Protein AF-A0A319DF31-F1 (afdb_monomer)

Nearest PDB structures (foldseek):
  4c4b-assembly1_A  TM=4.449E-01  e=4.865E+00  Archaeoglobus fulgidus

Radius of gyration: 13.16 Å; Cα contacts (8 Å, |Δi|>4): 137; chains: 1; bounding box: 34×23×26 Å

Solvent-accessible surface area (backbone atoms only — not comparable to full-atom values): 4557 Å² total; per-residue (Å²): 95,62,70,58,78,82,76,46,66,81,58,43,27,81,33,62,59,42,56,29,44,61,59,76,53,97,86,17,40,29,40,32,34,22,46,18,63,50,21,77,52,66,68,43,22,51,52,14,68,78,42,61,80,49,74,76,45,62,39,76,42,34,86,93,64,73,54,69,68,60,51,51,66,54,50,64,84,81,126

Mean predicted aligned error: 5.96 Å

InterPro domains:
  IPR059509 Subtelomeric hrmA-associated cluster protein [PF28515] (1-72)

Secondary structure (DSSP, 8-state):
-BSS----HHHHTT-SEEEEEEEEETTEEEEEEEE-TT-S-HHHHHHHHH-TT-EEEEEEE-TTS--HHHHHHHS----

Structure (mmCIF, N/CA/C/O backbone):
data_AF-A0A319DF31-F1
#
_entry.id   AF-A0A319DF31-F1
#
loop_
_atom_site.group_PDB
_atom_site.id
_atom_site.type_symbol
_atom_site.label_atom_id
_atom_site.label_alt_id
_atom_site.label_comp_id
_atom_site.label_asym_id
_atom_site.label_entity_id
_atom_site.label_seq_id
_atom_site.pdbx_PDB_ins_code
_atom_site.Cartn_x
_atom_site.Cartn_y
_atom_site.Cartn_z
_atom_site.occupancy
_atom_site.B_iso_or_equiv
_atom_site.auth_seq_id
_atom_site.auth_comp_id
_atom_site.auth_asym_id
_atom_site.auth_atom_id
_atom_site.pdbx_PDB_model_num
ATOM 1 N N . GLN A 1 1 ? 2.263 -7.961 8.928 1.00 64.31 1 GLN A N 1
ATOM 2 C CA . GLN A 1 1 ? 2.430 -9.198 8.112 1.00 64.31 1 GLN A CA 1
ATOM 3 C C . GLN A 1 1 ? 1.950 -8.904 6.692 1.00 64.31 1 GLN A C 1
ATOM 5 O O . GLN A 1 1 ? 1.008 -8.139 6.574 1.00 64.31 1 GLN A O 1
ATOM 10 N N . ARG A 1 2 ? 2.565 -9.409 5.609 1.00 69.44 2 ARG A N 1
ATOM 11 C CA . ARG A 1 2 ? 2.097 -9.078 4.240 1.00 69.44 2 ARG A CA 1
ATOM 12 C C . ARG A 1 2 ? 0.729 -9.704 3.931 1.00 69.44 2 ARG A C 1
ATOM 14 O O . ARG A 1 2 ? 0.430 -10.782 4.441 1.00 69.44 2 ARG A O 1
ATOM 21 N N . VAL A 1 3 ? -0.082 -9.034 3.105 1.00 70.69 3 VAL A N 1
ATOM 22 C CA . VAL A 1 3 ? -1.366 -9.580 2.609 1.00 70.69 3 VAL A CA 1
ATOM 23 C C . VAL A 1 3 ? -1.096 -10.721 1.638 1.00 70.69 3 VAL A C 1
ATOM 25 O O . VAL A 1 3 ? -1.692 -11.788 1.750 1.00 70.69 3 VAL A O 1
ATOM 28 N N . PHE A 1 4 ? -0.128 -10.510 0.746 1.00 66.31 4 PHE A N 1
ATOM 29 C CA . PHE A 1 4 ? 0.383 -11.516 -0.171 1.00 66.31 4 PHE A CA 1
ATOM 30 C C . PHE A 1 4 ? 1.804 -11.892 0.238 1.00 66.31 4 PHE A C 1
ATOM 32 O O . PHE A 1 4 ? 2.660 -11.025 0.433 1.00 66.31 4 PHE A O 1
ATOM 39 N N . SER A 1 5 ? 2.068 -13.189 0.374 1.00 58.41 5 SER A N 1
ATOM 40 C CA . SER A 1 5 ? 3.422 -13.695 0.590 1.00 58.41 5 SER A CA 1
ATOM 41 C C . SER A 1 5 ? 4.338 -13.162 -0.512 1.00 58.41 5 SER A C 1
ATOM 43 O O . SER A 1 5 ? 4.003 -13.292 -1.691 1.00 58.41 5 SER A O 1
ATOM 45 N N . SER A 1 6 ? 5.478 -12.559 -0.144 1.00 58.97 6 SER A N 1
ATOM 46 C CA . SER A 1 6 ? 6.517 -12.215 -1.125 1.00 58.97 6 SER A CA 1
ATOM 47 C C . SER A 1 6 ? 6.843 -13.471 -1.919 1.00 58.97 6 SER A C 1
ATOM 49 O O . SER A 1 6 ? 7.165 -14.504 -1.329 1.00 58.97 6 SER A O 1
ATOM 51 N N . ARG A 1 7 ? 6.735 -13.404 -3.247 1.00 61.72 7 ARG A N 1
ATOM 52 C CA . ARG A 1 7 ? 6.965 -14.577 -4.101 1.00 61.72 7 ARG A CA 1
ATOM 53 C C . ARG A 1 7 ? 8.415 -14.673 -4.580 1.00 61.72 7 ARG A C 1
ATOM 55 O O . ARG A 1 7 ? 8.653 -15.480 -5.467 1.00 61.72 7 ARG A O 1
ATOM 62 N N . THR A 1 8 ? 9.349 -13.895 -4.006 1.00 68.06 8 THR A N 1
ATOM 63 C CA . THR A 1 8 ? 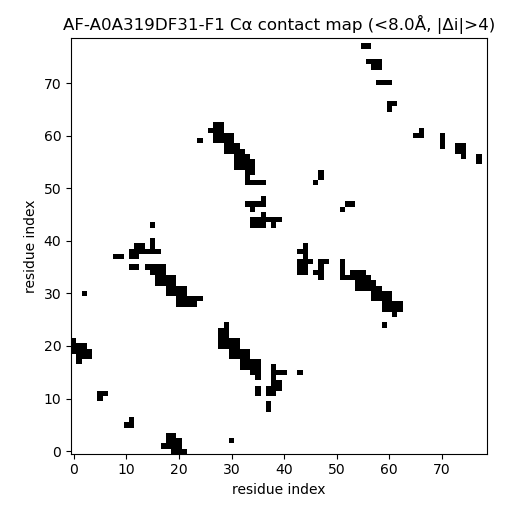10.772 -13.631 -4.372 1.00 68.06 8 THR A CA 1
ATOM 64 C C . THR A 1 8 ? 10.979 -12.206 -4.916 1.00 68.06 8 THR A C 1
ATOM 66 O O . THR A 1 8 ? 10.056 -11.657 -5.519 1.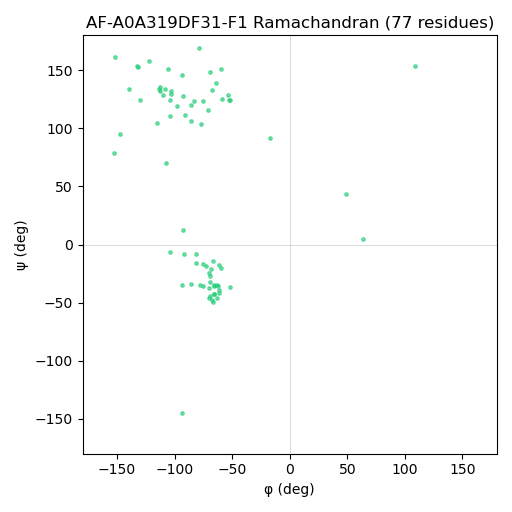00 68.06 8 THR A O 1
ATOM 69 N N . PRO A 1 9 ? 12.188 -11.607 -4.791 1.00 69.81 9 PRO A N 1
ATOM 70 C CA . PRO A 1 9 ? 12.497 -10.292 -5.370 1.00 69.81 9 PRO A CA 1
ATOM 71 C C . PRO A 1 9 ? 12.163 -10.181 -6.863 1.00 69.81 9 PRO A C 1
ATOM 73 O O . PRO A 1 9 ? 11.658 -9.156 -7.308 1.00 69.81 9 PRO A O 1
ATOM 76 N N . LYS A 1 10 ? 12.372 -11.265 -7.625 1.00 71.38 10 LYS A N 1
ATOM 77 C CA . LYS A 1 10 ? 12.043 -11.357 -9.056 1.00 71.38 10 LYS A CA 1
ATOM 78 C C . LYS A 1 10 ? 10.543 -11.200 -9.331 1.00 71.38 10 LYS A C 1
ATOM 80 O O . LYS A 1 10 ? 10.164 -10.630 -10.350 1.00 71.38 10 LYS A O 1
ATOM 85 N N . ASN A 1 11 ? 9.699 -11.704 -8.436 1.00 69.69 11 ASN A N 1
ATOM 86 C CA . ASN A 1 11 ? 8.247 -11.635 -8.579 1.00 69.69 11 ASN A CA 1
ATOM 87 C C . ASN A 1 11 ? 7.683 -10.319 -8.039 1.00 69.69 11 ASN A C 1
ATOM 89 O O . ASN A 1 11 ? 6.752 -9.772 -8.626 1.00 69.69 11 ASN A O 1
ATOM 93 N N . ASP A 1 12 ? 8.294 -9.774 -6.986 1.00 74.00 12 ASP A N 1
ATOM 94 C CA . ASP A 1 12 ? 7.925 -8.466 -6.450 1.00 74.00 12 ASP A CA 1
ATOM 95 C C . ASP A 1 12 ? 8.325 -7.340 -7.427 1.00 74.00 12 ASP A C 1
ATOM 97 O O . ASP A 1 12 ? 7.650 -6.321 -7.467 1.00 74.00 12 ASP A O 1
ATOM 101 N N . ALA A 1 13 ? 9.350 -7.513 -8.273 1.00 74.31 13 ALA A N 1
ATOM 102 C CA . ALA A 1 13 ? 9.826 -6.469 -9.194 1.00 74.31 13 ALA A CA 1
ATOM 103 C C . ALA A 1 13 ? 8.792 -5.944 -10.205 1.00 74.31 13 ALA A C 1
ATOM 105 O O . ALA A 1 13 ? 8.949 -4.845 -10.735 1.00 74.31 13 ALA A O 1
ATOM 106 N N . LYS A 1 14 ? 7.725 -6.710 -10.456 1.00 77.94 14 LYS A N 1
ATOM 107 C CA . LYS A 1 14 ? 6.616 -6.310 -11.335 1.00 77.94 14 LYS A CA 1
ATOM 108 C C . LYS A 1 14 ? 5.585 -5.406 -10.652 1.00 77.94 14 LYS A C 1
ATOM 110 O O . LYS A 1 14 ? 4.677 -4.931 -11.321 1.00 77.94 14 LYS A O 1
ATOM 115 N N . SER A 1 15 ? 5.690 -5.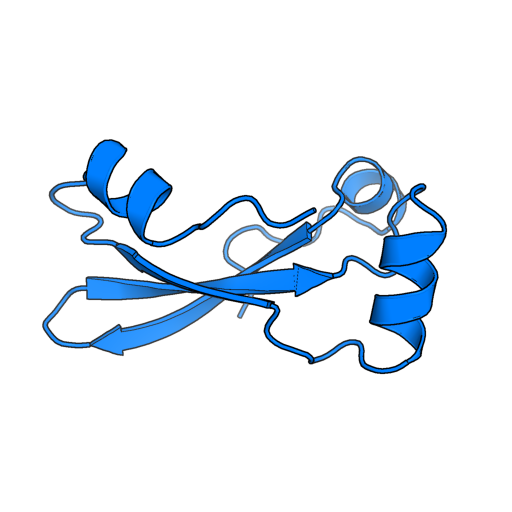204 -9.338 1.00 83.56 15 SER A N 1
ATOM 116 C CA . SER A 1 15 ? 4.754 -4.391 -8.556 1.00 83.56 15 SER A CA 1
ATOM 117 C C . SER A 1 15 ? 5.437 -3.136 -8.031 1.00 83.56 15 SER A C 1
ATOM 119 O O . SER A 1 15 ? 6.533 -3.199 -7.480 1.00 83.56 15 SER A O 1
ATOM 121 N N . ASN A 1 16 ? 4.764 -1.998 -8.149 1.00 84.81 16 ASN A N 1
ATOM 122 C CA . ASN A 1 16 ? 5.248 -0.714 -7.641 1.00 84.81 16 ASN A CA 1
ATOM 123 C C . ASN A 1 16 ? 5.131 -0.594 -6.116 1.00 84.81 16 ASN A C 1
ATOM 125 O O . ASN A 1 16 ? 6.020 -0.048 -5.462 1.00 84.81 16 ASN A O 1
ATOM 129 N N . LEU A 1 17 ? 4.066 -1.162 -5.552 1.00 86.06 17 LEU A N 1
ATOM 130 C CA . LEU A 1 17 ? 3.733 -1.087 -4.134 1.00 86.06 17 LEU A CA 1
ATOM 131 C C . LEU A 1 17 ? 3.636 -2.485 -3.517 1.00 86.06 17 LEU A C 1
ATOM 133 O O . LEU A 1 17 ? 3.417 -3.483 -4.206 1.00 86.06 17 LEU A O 1
ATOM 137 N N . LEU A 1 18 ? 3.796 -2.544 -2.199 1.00 86.00 18 LEU A N 1
ATOM 138 C CA . LEU A 1 18 ? 3.608 -3.731 -1.376 1.00 86.00 18 LEU A CA 1
ATOM 139 C C . LEU A 1 18 ? 2.394 -3.543 -0.469 1.00 86.00 18 LEU A C 1
ATOM 141 O O . LEU A 1 18 ? 2.293 -2.532 0.223 1.00 86.00 18 LEU A O 1
ATOM 145 N N . SER A 1 19 ? 1.520 -4.550 -0.427 1.00 86.25 19 SER A N 1
ATOM 146 C CA . SER A 1 19 ? 0.346 -4.560 0.450 1.00 86.25 19 SER A CA 1
ATOM 147 C C . SER A 1 19 ? 0.607 -5.355 1.734 1.00 86.25 19 SER A C 1
ATOM 149 O O . SER A 1 19 ? 0.889 -6.563 1.718 1.00 86.25 19 SER A O 1
ATOM 151 N N . GLY A 1 20 ? 0.501 -4.671 2.868 1.00 85.81 20 GLY A N 1
ATOM 152 C CA . GLY A 1 20 ? 0.610 -5.202 4.222 1.00 85.81 20 GLY A CA 1
ATOM 153 C C . GLY A 1 20 ? -0.740 -5.292 4.933 1.00 85.81 20 GLY A C 1
ATOM 154 O O . GLY A 1 20 ? -1.652 -4.524 4.651 1.00 85.81 20 GLY A O 1
ATOM 155 N N . LYS A 1 21 ? -0.867 -6.252 5.852 1.00 85.31 21 LYS A N 1
ATOM 156 C CA . LYS A 1 21 ? -1.929 -6.288 6.862 1.00 85.31 21 LYS A CA 1
ATOM 157 C C . LYS A 1 21 ? -1.505 -5.405 8.030 1.00 85.31 21 LYS A C 1
ATOM 159 O O . LYS A 1 21 ? -0.430 -5.642 8.599 1.00 85.31 21 LYS A O 1
ATOM 164 N N . GLY A 1 22 ? -2.346 -4.429 8.344 1.00 85.31 22 GLY A N 1
ATOM 165 C CA . GLY A 1 22 ? -2.283 -3.615 9.549 1.00 85.31 22 GLY A CA 1
ATOM 166 C C . GLY A 1 22 ? -3.156 -4.186 10.668 1.00 85.31 22 GLY A C 1
ATOM 167 O O . GLY A 1 22 ? -3.275 -5.407 10.810 1.00 85.31 22 GLY A O 1
ATOM 168 N N . SER A 1 23 ? -3.752 -3.298 11.459 1.00 89.12 23 SER A N 1
ATOM 169 C CA . SER A 1 23 ? -4.642 -3.645 12.575 1.00 89.12 23 SER A CA 1
ATOM 170 C C . SER A 1 23 ? -6.059 -4.030 12.123 1.00 89.12 23 SER A C 1
ATOM 172 O O . SER A 1 23 ? -6.447 -3.838 10.973 1.00 89.12 23 SER A O 1
ATOM 174 N N . VAL A 1 24 ? -6.859 -4.571 13.046 1.00 90.56 24 VAL A N 1
ATOM 175 C CA . VAL A 1 24 ? -8.314 -4.716 12.873 1.00 90.56 24 VAL A CA 1
ATOM 176 C C . VAL A 1 24 ? -8.998 -3.634 13.706 1.00 90.56 24 VAL A C 1
ATOM 178 O O . VAL A 1 24 ? -8.741 -3.543 14.904 1.00 90.56 24 VAL A O 1
ATOM 181 N N . ILE A 1 25 ? -9.845 -2.820 13.076 1.00 88.50 25 ILE A N 1
ATOM 182 C CA . ILE A 1 25 ? -10.554 -1.687 13.691 1.00 88.50 25 ILE A CA 1
ATOM 183 C C . ILE A 1 25 ? -12.031 -1.824 13.335 1.00 88.50 25 ILE A C 1
ATOM 185 O O . ILE A 1 25 ? -12.359 -1.958 12.161 1.00 88.50 25 ILE A O 1
ATOM 189 N N . ASP A 1 26 ? -12.922 -1.851 14.328 1.00 89.38 26 ASP A N 1
ATOM 190 C CA . ASP A 1 26 ? -14.375 -1.976 14.119 1.00 89.38 26 ASP A CA 1
ATOM 191 C C . ASP A 1 26 ? -14.773 -3.113 13.159 1.00 89.38 26 ASP A C 1
ATOM 193 O O . ASP A 1 26 ? -15.618 -2.961 12.279 1.00 89.38 26 ASP A O 1
ATOM 197 N N . A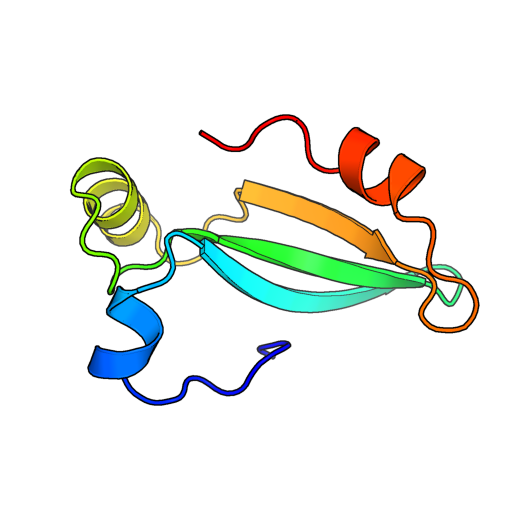RG A 1 27 ? -14.129 -4.280 13.315 1.00 89.19 27 ARG A N 1
ATOM 198 C CA . ARG A 1 27 ? -14.277 -5.473 12.449 1.00 89.19 27 ARG A CA 1
ATOM 199 C C . ARG A 1 27 ? -13.825 -5.285 10.991 1.00 89.19 27 ARG A C 1
ATOM 201 O O . ARG A 1 27 ? -13.961 -6.212 10.197 1.00 89.19 27 ARG A O 1
ATOM 208 N N . LYS A 1 28 ? -13.251 -4.136 10.637 1.00 89.12 28 LYS A N 1
ATOM 209 C CA . LYS A 1 28 ? -12.597 -3.883 9.350 1.00 89.12 28 LYS A CA 1
ATOM 210 C C . LYS A 1 28 ? -11.100 -4.160 9.457 1.00 89.12 28 LYS A C 1
ATOM 212 O O . LYS A 1 28 ? -10.479 -3.935 10.494 1.00 89.12 28 LYS A O 1
ATOM 217 N N . HIS A 1 29 ? -10.516 -4.657 8.378 1.00 90.25 29 HIS A N 1
ATOM 218 C CA . HIS A 1 29 ? -9.088 -4.914 8.262 1.00 90.25 29 HIS A CA 1
ATOM 219 C C . HIS A 1 29 ? -8.378 -3.705 7.664 1.00 90.25 29 HIS A C 1
ATOM 221 O O . HIS A 1 29 ? -8.737 -3.244 6.583 1.00 90.25 29 HIS A O 1
ATOM 227 N N . GLU A 1 30 ? -7.329 -3.238 8.330 1.00 90.19 30 GLU A N 1
ATOM 228 C CA . GLU A 1 30 ? -6.432 -2.233 7.777 1.00 90.19 30 GLU A CA 1
ATOM 229 C C . GLU A 1 30 ? -5.523 -2.878 6.721 1.00 90.19 30 GLU A C 1
ATOM 231 O O . GLU A 1 30 ? -4.789 -3.839 6.994 1.00 90.19 30 GLU A O 1
ATOM 236 N N . LEU A 1 31 ? -5.560 -2.337 5.505 1.00 89.69 31 LEU A N 1
ATOM 237 C CA . LEU A 1 31 ? -4.578 -2.613 4.464 1.00 89.69 31 LEU A CA 1
ATOM 238 C C . LEU A 1 31 ? -3.623 -1.430 4.364 1.00 89.69 31 LEU A C 1
ATOM 240 O O . LEU A 1 31 ? -4.044 -0.280 4.305 1.00 89.69 31 LEU A O 1
ATOM 244 N N . ILE A 1 32 ? -2.331 -1.732 4.343 1.00 89.50 32 ILE A N 1
AT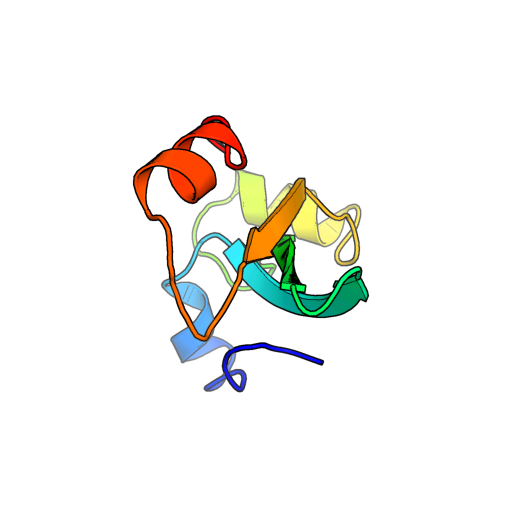OM 245 C CA . ILE A 1 32 ? -1.243 -0.755 4.321 1.00 89.50 32 ILE A CA 1
ATOM 246 C C . ILE A 1 32 ? -0.522 -0.871 2.982 1.00 89.50 32 ILE A C 1
ATOM 248 O O . ILE A 1 32 ? -0.170 -1.979 2.575 1.00 89.50 32 ILE A O 1
ATOM 252 N N . LEU A 1 33 ? -0.251 0.256 2.326 1.00 88.94 33 LEU A N 1
ATOM 253 C CA . LEU A 1 33 ? 0.574 0.317 1.120 1.00 88.94 33 LEU A CA 1
ATOM 254 C C . LEU A 1 33 ? 1.927 0.960 1.422 1.00 88.94 33 LEU A C 1
ATOM 256 O O . LEU A 1 33 ? 2.002 2.000 2.076 1.00 88.94 33 LEU A O 1
ATOM 260 N N . GLN A 1 34 ? 2.995 0.332 0.938 1.00 89.12 34 GLN A N 1
ATOM 261 C CA . GLN A 1 34 ? 4.378 0.802 1.065 1.00 89.12 34 GLN A CA 1
ATOM 262 C C . GLN A 1 34 ? 5.081 0.726 -0.291 1.00 89.12 34 GLN A C 1
ATOM 264 O O . GLN A 1 34 ? 4.737 -0.118 -1.124 1.00 89.12 34 GLN A O 1
ATOM 269 N N . ALA A 1 35 ? 6.097 1.560 -0.504 1.00 89.44 35 ALA A N 1
ATOM 270 C CA . ALA A 1 35 ? 6.915 1.491 -1.709 1.00 89.44 35 ALA A CA 1
ATOM 271 C C . ALA A 1 35 ? 7.689 0.166 -1.794 1.00 89.44 35 ALA A C 1
ATOM 273 O O . ALA A 1 35 ? 8.234 -0.341 -0.809 1.00 89.44 35 ALA A O 1
ATOM 274 N N . ASN A 1 36 ? 7.755 -0.414 -2.993 1.00 87.31 36 ASN A N 1
ATOM 275 C CA . ASN A 1 36 ? 8.473 -1.660 -3.207 1.00 87.31 36 ASN A CA 1
ATOM 276 C C . ASN A 1 36 ? 9.931 -1.413 -3.606 1.00 87.31 36 ASN A C 1
ATOM 278 O O . ASN A 1 36 ? 10.210 -1.053 -4.744 1.00 87.31 36 ASN A O 1
ATOM 282 N N . LYS A 1 37 ? 10.891 -1.744 -2.738 1.00 86.88 37 LYS A N 1
ATOM 283 C CA . LYS A 1 37 ? 12.330 -1.644 -3.065 1.00 86.88 37 LYS A CA 1
ATOM 284 C C . LYS A 1 37 ? 12.794 -2.520 -4.239 1.00 86.88 37 LYS A C 1
ATOM 286 O O . LYS A 1 37 ? 13.883 -2.311 -4.770 1.00 86.88 37 LYS A O 1
ATOM 291 N N . ASN A 1 38 ? 12.002 -3.523 -4.618 1.00 87.56 38 ASN A N 1
ATOM 292 C CA . ASN A 1 38 ? 12.312 -4.407 -5.738 1.00 87.56 38 ASN A CA 1
ATOM 293 C C . ASN A 1 38 ? 11.724 -3.915 -7.067 1.00 87.56 38 ASN A C 1
ATOM 295 O O . ASN A 1 38 ? 12.041 -4.513 -8.091 1.00 87.56 38 ASN A O 1
ATOM 299 N N . THR A 1 39 ? 10.885 -2.870 -7.071 1.00 85.75 39 THR A N 1
ATOM 300 C CA . THR A 1 39 ? 10.265 -2.356 -8.301 1.00 85.75 39 THR A CA 1
ATOM 301 C C . THR A 1 39 ? 11.304 -1.887 -9.324 1.00 85.75 39 THR A C 1
ATOM 303 O O . THR A 1 39 ? 12.402 -1.440 -8.978 1.00 85.75 39 THR A O 1
ATOM 306 N N . VAL A 1 40 ? 10.935 -1.971 -10.602 1.00 87.44 40 VAL A N 1
ATOM 307 C CA . VAL A 1 40 ? 11.689 -1.385 -11.718 1.00 87.44 40 VAL A CA 1
ATOM 308 C C . VAL A 1 40 ? 11.535 0.139 -11.805 1.00 87.44 40 VAL A C 1
ATOM 310 O O . VAL A 1 40 ? 12.342 0.790 -12.462 1.00 87.44 40 VAL A O 1
ATOM 313 N N . ASN A 1 41 ? 10.532 0.724 -11.139 1.00 88.94 41 ASN A N 1
ATOM 314 C CA . ASN A 1 41 ? 10.352 2.174 -11.094 1.00 88.94 41 ASN A CA 1
ATOM 315 C C . ASN A 1 41 ? 11.445 2.824 -10.224 1.00 88.94 41 ASN A C 1
ATOM 317 O O . ASN A 1 41 ? 11.513 2.606 -9.014 1.00 88.94 41 ASN A O 1
ATOM 321 N N . ALA A 1 42 ? 12.291 3.648 -10.843 1.00 88.94 42 ALA A N 1
ATOM 322 C CA . ALA A 1 42 ? 13.430 4.272 -10.174 1.00 88.94 42 ALA A CA 1
ATOM 323 C C . ALA A 1 42 ? 13.025 5.194 -9.009 1.00 88.94 42 ALA A C 1
ATOM 325 O O . ALA A 1 42 ? 13.682 5.171 -7.969 1.00 88.94 42 ALA A O 1
ATOM 326 N N . GLY A 1 43 ? 11.936 5.957 -9.151 1.00 88.12 43 GLY A N 1
ATOM 327 C CA . GLY A 1 43 ? 11.457 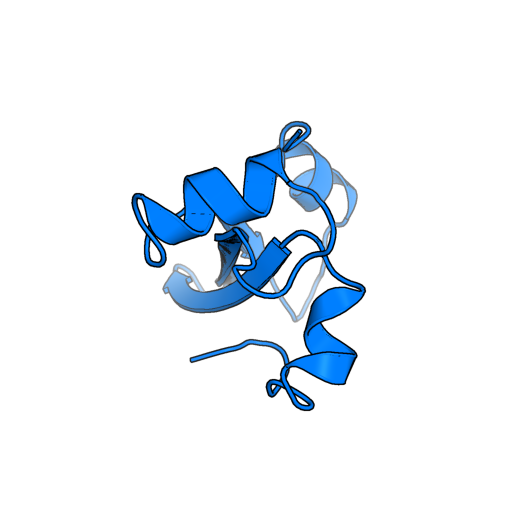6.876 -8.114 1.00 88.12 43 GLY A CA 1
ATOM 328 C C . GLY A 1 43 ? 10.954 6.136 -6.877 1.00 88.12 43 GLY A C 1
ATOM 329 O O . GLY A 1 43 ? 11.383 6.418 -5.761 1.00 88.12 43 GLY A O 1
ATOM 330 N N . LEU A 1 44 ? 10.123 5.111 -7.074 1.00 86.75 44 LEU A N 1
ATOM 331 C CA . LEU A 1 44 ? 9.622 4.278 -5.975 1.00 86.75 44 LEU A CA 1
ATOM 332 C C . LEU A 1 44 ? 10.737 3.473 -5.304 1.00 86.75 44 LEU A C 1
ATOM 334 O O . LEU A 1 44 ? 10.725 3.287 -4.089 1.00 86.75 44 LEU A O 1
ATOM 338 N N . LYS A 1 45 ? 11.726 3.023 -6.082 1.00 90.00 45 LYS A N 1
ATOM 339 C CA . LYS A 1 45 ? 12.902 2.340 -5.546 1.00 90.00 45 LYS A CA 1
ATOM 340 C C . LYS A 1 45 ? 13.752 3.269 -4.679 1.00 90.00 45 LYS A C 1
ATOM 342 O O . LYS A 1 45 ? 14.188 2.842 -3.614 1.00 90.00 45 LYS A O 1
ATOM 347 N N . ALA A 1 46 ? 13.962 4.515 -5.109 1.00 90.12 46 ALA A N 1
ATOM 348 C CA . ALA A 1 46 ? 14.668 5.525 -4.323 1.00 90.12 46 ALA A CA 1
ATOM 349 C C . ALA A 1 46 ? 13.910 5.852 -3.030 1.00 90.12 46 ALA A C 1
ATOM 351 O O . ALA A 1 46 ? 14.494 5.814 -1.952 1.00 90.12 46 ALA A O 1
ATOM 352 N N . ALA A 1 47 ? 12.595 6.055 -3.117 1.00 87.19 47 ALA A N 1
ATOM 353 C CA . ALA A 1 47 ? 11.780 6.356 -1.948 1.00 87.19 47 ALA A CA 1
ATOM 354 C C . ALA A 1 47 ? 11.706 5.177 -0.954 1.00 87.19 47 ALA A C 1
ATOM 356 O O . ALA A 1 47 ? 11.747 5.379 0.257 1.00 87.19 47 ALA A O 1
ATOM 357 N N . ALA A 1 48 ? 11.673 3.933 -1.446 1.00 88.88 48 ALA A N 1
ATOM 358 C CA . ALA A 1 48 ? 11.786 2.742 -0.602 1.00 88.88 48 ALA A CA 1
ATOM 359 C C . ALA A 1 48 ? 13.194 2.547 -0.010 1.00 88.88 48 ALA A C 1
ATOM 361 O O . ALA A 1 48 ? 13.335 1.851 0.993 1.00 88.88 48 ALA A O 1
ATOM 362 N N . ALA A 1 49 ? 14.242 3.089 -0.636 1.00 89.44 49 ALA A N 1
ATOM 363 C CA . ALA A 1 49 ? 15.600 3.061 -0.094 1.00 89.44 49 ALA A CA 1
ATOM 364 C C . ALA A 1 49 ? 15.799 4.119 1.002 1.00 89.44 49 ALA A C 1
ATOM 366 O O . ALA A 1 49 ? 16.512 3.850 1.964 1.00 89.44 49 ALA A O 1
ATOM 367 N N . GLU A 1 50 ? 15.150 5.279 0.867 1.00 92.88 50 GLU A N 1
ATOM 368 C CA . GLU A 1 50 ? 15.123 6.342 1.877 1.00 92.88 50 GLU A CA 1
ATOM 369 C C . GLU A 1 50 ? 14.370 5.897 3.138 1.00 92.88 50 GLU A C 1
ATOM 371 O O . GLU A 1 50 ? 14.908 5.984 4.239 1.00 92.88 50 GLU A O 1
ATOM 376 N N . ASP A 1 51 ? 13.160 5.348 2.979 1.00 89.19 51 ASP A N 1
ATOM 377 C CA . ASP A 1 51 ? 12.402 4.753 4.080 1.00 89.19 51 ASP A CA 1
ATOM 378 C C . ASP A 1 51 ? 11.540 3.574 3.604 1.00 89.19 51 ASP A C 1
ATOM 380 O O . ASP A 1 51 ? 10.396 3.712 3.161 1.00 89.19 51 ASP A O 1
ATOM 384 N N . SER A 1 52 ? 12.093 2.369 3.749 1.00 82.00 52 SER A N 1
ATOM 385 C CA . SER A 1 52 ? 11.422 1.121 3.359 1.00 82.00 52 SER A CA 1
ATOM 386 C C . SER A 1 52 ? 10.186 0.765 4.194 1.00 82.00 52 SER A C 1
ATOM 388 O O . SER A 1 52 ? 9.425 -0.116 3.791 1.00 82.00 52 SER A O 1
ATOM 390 N N . HIS A 1 53 ? 9.982 1.415 5.346 1.00 84.94 53 HIS A N 1
ATOM 391 C CA . HIS A 1 53 ? 8.836 1.172 6.225 1.00 84.94 53 HIS A CA 1
ATOM 392 C C . HIS A 1 53 ? 7.774 2.269 6.123 1.00 84.94 53 HIS A C 1
ATOM 394 O O . HIS A 1 53 ? 6.685 2.099 6.684 1.00 84.94 53 HIS A O 1
ATOM 400 N N . LYS A 1 54 ? 8.044 3.347 5.377 1.00 88.44 54 LYS A N 1
ATOM 401 C CA . LYS A 1 54 ? 7.097 4.437 5.150 1.00 88.44 54 LYS A CA 1
ATOM 402 C C . LYS A 1 54 ? 5.765 3.896 4.649 1.00 88.44 54 LYS A C 1
ATOM 404 O O . LYS A 1 54 ? 5.692 3.215 3.625 1.00 88.44 54 LYS A O 1
ATOM 409 N N . ILE A 1 55 ? 4.702 4.239 5.364 1.00 88.06 55 ILE A N 1
ATOM 410 C CA . ILE A 1 55 ? 3.330 3.939 4.965 1.00 88.06 55 ILE A CA 1
ATOM 411 C C . ILE A 1 55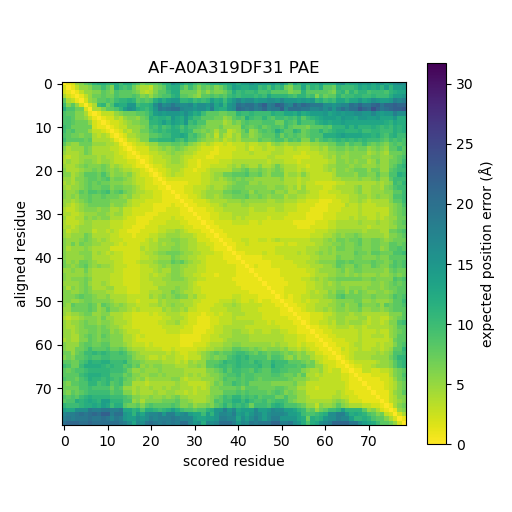 ? 2.851 5.056 4.046 1.00 88.06 55 ILE A C 1
ATOM 413 O O . ILE A 1 55 ? 2.844 6.219 4.438 1.00 88.06 55 ILE A O 1
ATOM 417 N N . TRP A 1 56 ? 2.484 4.696 2.821 1.00 86.94 56 TRP A N 1
ATOM 418 C CA . TRP A 1 56 ? 2.060 5.646 1.793 1.00 86.94 56 TRP A CA 1
ATOM 419 C C . TRP A 1 56 ? 0.549 5.824 1.785 1.00 86.94 56 TRP A C 1
ATOM 421 O O . TRP A 1 56 ? 0.067 6.930 1.581 1.00 86.94 56 TRP A O 1
ATOM 431 N N . ALA A 1 57 ? -0.188 4.751 2.066 1.00 87.62 57 ALA A N 1
ATOM 432 C CA . ALA A 1 57 ? -1.622 4.818 2.291 1.00 87.62 57 ALA A CA 1
ATOM 433 C C . ALA A 1 57 ? -2.101 3.704 3.214 1.00 87.62 57 ALA A C 1
ATOM 435 O O . ALA A 1 57 ? -1.429 2.680 3.401 1.00 87.62 57 ALA A O 1
ATOM 436 N N . LYS A 1 58 ? -3.288 3.931 3.772 1.00 88.88 58 LYS A N 1
ATOM 437 C CA . LYS A 1 58 ? -4.005 3.013 4.647 1.00 88.88 58 LYS A CA 1
ATOM 438 C C . LYS A 1 58 ? -5.477 3.055 4.297 1.00 88.88 58 LYS A C 1
ATOM 440 O O . LYS A 1 58 ? -6.029 4.144 4.208 1.00 88.88 58 LYS A O 1
ATOM 445 N N . ILE A 1 59 ? -6.093 1.887 4.179 1.00 89.12 59 ILE A N 1
ATOM 446 C CA . ILE A 1 59 ? -7.539 1.771 3.977 1.00 89.12 59 ILE A CA 1
ATOM 447 C C . ILE A 1 59 ? -8.138 0.758 4.937 1.00 89.12 59 ILE A C 1
ATOM 449 O O . ILE A 1 59 ? -7.459 -0.185 5.353 1.00 89.12 59 ILE A O 1
ATOM 453 N N . LEU A 1 60 ? -9.415 0.935 5.267 1.00 89.31 60 LEU A N 1
ATOM 454 C CA . LEU A 1 60 ? -10.172 -0.008 6.085 1.00 89.31 60 LEU A CA 1
ATOM 455 C C . LEU A 1 60 ? -11.116 -0.816 5.203 1.00 89.31 60 LEU A C 1
ATOM 457 O O . LEU A 1 60 ? -12.125 -0.314 4.721 1.00 89.31 60 LEU A O 1
ATOM 461 N N . VAL A 1 61 ? -10.829 -2.104 5.051 1.00 87.94 61 VAL A N 1
ATOM 462 C CA . VAL A 1 61 ? -11.635 -3.012 4.234 1.00 87.94 61 VAL A CA 1
ATOM 463 C C . VAL A 1 61 ? -12.495 -3.889 5.127 1.00 87.94 61 VAL A C 1
ATOM 465 O O . VAL A 1 61 ? -11.995 -4.548 6.037 1.00 87.94 61 VAL A O 1
ATOM 468 N N . ASN A 1 62 ? -13.794 -3.953 4.846 1.00 89.12 62 ASN A N 1
ATOM 469 C CA . ASN A 1 62 ? -14.640 -5.008 5.387 1.00 89.12 62 ASN A CA 1
ATOM 470 C C . ASN A 1 62 ? -14.547 -6.242 4.467 1.00 89.12 62 ASN A C 1
ATOM 472 O O . ASN A 1 62 ? -15.129 -6.223 3.387 1.00 89.12 62 ASN A O 1
ATOM 476 N N . PRO A 1 63 ? -13.854 -7.328 4.852 1.00 83.06 63 PRO A N 1
ATOM 477 C CA . PRO A 1 63 ? -13.704 -8.494 3.981 1.00 83.06 63 PRO A CA 1
ATOM 478 C C . PRO A 1 63 ? -15.022 -9.247 3.760 1.00 83.06 63 PRO A C 1
ATOM 480 O O . PRO A 1 63 ? -15.131 -9.986 2.789 1.00 83.06 63 PRO A O 1
ATOM 483 N N . GLY A 1 64 ? -16.012 -9.082 4.647 1.00 87.62 64 GLY A N 1
ATOM 484 C CA . GLY A 1 64 ? -17.338 -9.685 4.493 1.00 87.62 64 GLY A CA 1
ATOM 485 C C . GLY A 1 64 ? -18.265 -8.901 3.561 1.00 87.62 64 GLY A C 1
ATOM 486 O O . GLY A 1 64 ? -19.275 -9.443 3.129 1.00 87.62 64 GLY A O 1
ATOM 487 N N . ASN A 1 65 ? -17.932 -7.642 3.263 1.00 88.00 65 ASN A N 1
ATOM 488 C CA . ASN A 1 65 ? -18.654 -6.791 2.321 1.00 88.00 65 ASN A CA 1
ATOM 489 C C . ASN A 1 65 ? -17.681 -5.757 1.722 1.00 88.00 65 ASN A C 1
ATOM 491 O O . ASN A 1 65 ? -17.617 -4.630 2.228 1.00 88.00 65 ASN A O 1
ATOM 495 N N . PRO A 1 66 ? -16.853 -6.153 0.739 1.00 83.50 66 PRO A N 1
ATOM 496 C CA . PRO A 1 66 ? -15.889 -5.249 0.128 1.00 83.50 66 PRO A CA 1
ATOM 497 C C . PRO A 1 66 ? -16.611 -4.156 -0.670 1.00 83.50 66 PRO A C 1
ATOM 499 O O . PRO A 1 66 ? -17.507 -4.450 -1.455 1.00 83.50 66 PRO A O 1
ATOM 502 N N . ASP A 1 67 ? -16.196 -2.905 -0.474 1.00 86.81 67 ASP A N 1
ATOM 503 C CA . ASP A 1 67 ? -16.689 -1.746 -1.220 1.00 86.81 67 ASP A CA 1
ATOM 504 C C . ASP A 1 67 ? -15.535 -1.155 -2.037 1.00 86.81 67 ASP A C 1
ATOM 506 O O . ASP A 1 67 ? -14.614 -0.540 -1.495 1.00 86.81 67 ASP A O 1
ATOM 510 N N . GLU A 1 68 ? -15.555 -1.411 -3.344 1.00 84.12 68 GLU A N 1
ATOM 511 C CA . GLU A 1 68 ?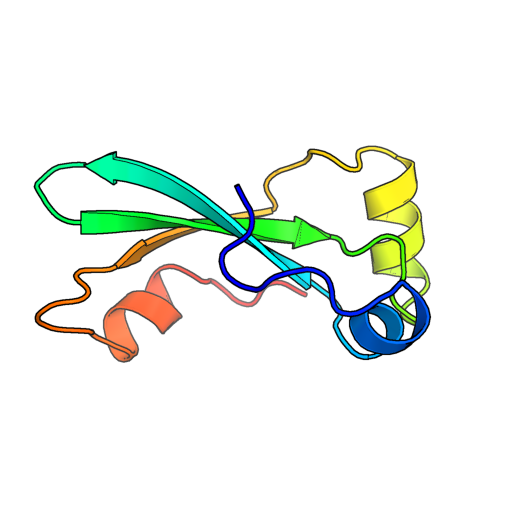 -14.506 -0.967 -4.265 1.00 84.12 68 GLU A CA 1
ATOM 512 C C . GLU A 1 68 ? -14.513 0.552 -4.468 1.00 84.12 68 GLU A C 1
ATOM 514 O O . GLU A 1 68 ? -13.445 1.141 -4.633 1.00 84.12 68 GLU A O 1
ATOM 519 N N . ASN A 1 69 ? -15.685 1.195 -4.404 1.00 85.75 69 ASN A N 1
ATOM 520 C CA . ASN A 1 69 ? -15.795 2.645 -4.558 1.00 85.75 69 ASN A CA 1
ATOM 521 C C . ASN A 1 69 ? -15.191 3.346 -3.342 1.00 85.75 69 ASN A C 1
ATOM 523 O O . ASN A 1 69 ? -14.357 4.234 -3.502 1.00 85.75 69 ASN A O 1
ATOM 527 N N . GLN A 1 70 ? -15.524 2.876 -2.135 1.00 83.38 70 GLN A N 1
ATOM 528 C CA . GLN A 1 70 ? -14.907 3.391 -0.913 1.00 83.38 70 GLN A CA 1
ATOM 529 C C . GLN A 1 70 ? -13.394 3.156 -0.912 1.00 83.38 70 GLN A C 1
ATOM 531 O O . GLN A 1 70 ? -12.628 4.039 -0.545 1.00 83.38 70 GLN A O 1
ATOM 536 N N . ALA A 1 71 ? -12.936 1.983 -1.361 1.00 79.88 71 ALA A N 1
ATOM 537 C CA . ALA A 1 71 ? -11.506 1.700 -1.447 1.00 79.88 71 ALA A CA 1
ATOM 538 C C . ALA A 1 71 ? -10.777 2.630 -2.435 1.00 79.88 71 ALA A C 1
ATOM 540 O O . ALA A 1 71 ? -9.628 2.988 -2.185 1.00 79.88 71 ALA A O 1
ATOM 541 N N . ALA A 1 72 ? -11.422 3.019 -3.539 1.00 81.25 72 ALA A N 1
ATOM 542 C CA . ALA A 1 72 ? -10.874 3.982 -4.490 1.00 81.25 72 ALA A CA 1
ATOM 543 C C . ALA A 1 72 ? -10.822 5.408 -3.915 1.00 81.25 72 ALA A C 1
ATOM 545 O O . ALA A 1 72 ? -9.850 6.120 -4.158 1.00 81.25 72 ALA A O 1
ATOM 546 N N . GLU A 1 73 ? -11.822 5.812 -3.126 1.00 81.94 73 GLU A N 1
ATOM 547 C CA . GLU A 1 73 ? -11.809 7.089 -2.396 1.00 81.94 73 GLU A CA 1
ATOM 548 C C . GLU A 1 73 ? -10.718 7.123 -1.316 1.00 81.94 73 GLU A C 1
ATOM 550 O O . GLU A 1 73 ? -9.986 8.107 -1.196 1.00 81.94 73 GLU A O 1
ATOM 555 N N . ASP A 1 74 ? -10.568 6.028 -0.568 1.00 76.06 74 ASP A N 1
ATOM 556 C CA . ASP A 1 74 ? -9.587 5.897 0.512 1.00 76.06 74 ASP A CA 1
ATOM 557 C C . ASP A 1 74 ? -8.138 5.761 -0.015 1.00 76.06 74 ASP A C 1
ATOM 559 O O . ASP A 1 74 ? -7.176 5.988 0.726 1.00 76.06 74 ASP A O 1
ATOM 563 N N . LEU A 1 75 ? -7.960 5.396 -1.293 1.00 75.88 75 LEU A N 1
ATOM 564 C CA . LEU A 1 75 ? -6.679 5.340 -2.008 1.00 75.88 75 LEU A CA 1
ATOM 565 C C . LEU A 1 75 ? -6.569 6.490 -3.026 1.00 75.88 75 LEU A C 1
ATOM 567 O O . LEU A 1 75 ? -6.568 6.229 -4.234 1.00 75.88 75 LEU A O 1
ATOM 571 N N . PRO A 1 76 ? -6.423 7.760 -2.597 1.00 60.62 76 PRO A N 1
ATOM 572 C CA . PRO A 1 76 ? -6.209 8.844 -3.545 1.00 60.62 76 PRO A CA 1
ATOM 573 C C . PRO A 1 76 ? -4.939 8.549 -4.347 1.00 60.62 76 PRO A C 1
ATOM 575 O O . PRO A 1 76 ? -3.899 8.278 -3.749 1.00 60.62 76 PRO A O 1
ATOM 578 N N . TYR A 1 77 ? -5.064 8.551 -5.683 1.00 54.34 77 TYR A N 1
ATOM 579 C CA . TYR A 1 77 ? -4.036 8.241 -6.690 1.00 54.34 77 TYR A CA 1
ATOM 580 C C . TYR A 1 77 ? -2.602 8.294 -6.142 1.00 54.34 77 TYR A C 1
ATOM 582 O O . TYR A 1 77 ? -1.951 9.340 -6.130 1.00 54.34 77 TYR A O 1
ATOM 590 N N . ILE A 1 78 ? -2.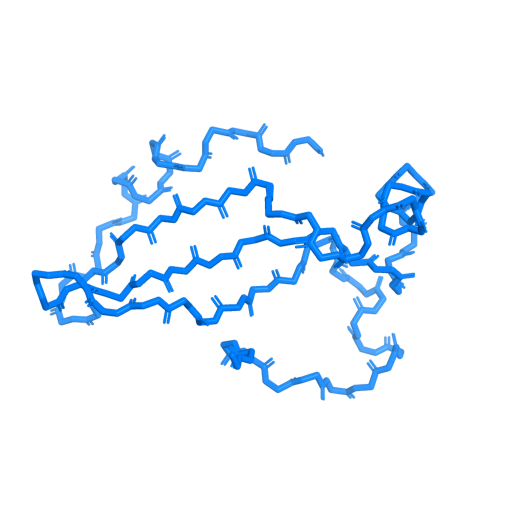113 7.146 -5.675 1.00 55.06 78 ILE A N 1
ATOM 591 C CA . ILE A 1 78 ? -0.731 7.000 -5.230 1.00 55.06 78 ILE A CA 1
ATOM 592 C C . ILE A 1 78 ? 0.120 6.903 -6.497 1.00 55.06 78 ILE A C 1
ATOM 594 O O . ILE A 1 78 ? 0.082 5.884 -7.190 1.00 55.06 78 ILE A O 1
ATOM 598 N N . LEU A 1 79 ? 0.803 8.005 -6.811 1.00 46.12 79 LEU A N 1
ATOM 599 C CA . LEU A 1 79 ? 1.712 8.186 -7.949 1.00 46.12 79 LEU A CA 1
ATOM 600 C C . LEU A 1 79 ? 2.951 7.279 -7.863 1.00 46.12 79 LEU A C 1
ATOM 602 O O . LEU A 1 79 ? 3.569 7.212 -6.774 1.00 46.12 79 LEU A O 1
#

Foldseek 3Di:
DFPDDDPDLVVCQCDQWTWRWDDQDPQWTKIWIFGDCSHPDPVSVVVCVVPVPDTPFIDTANPVDGDVVRVCVRCPPPD

pLDDT: mean 81.93, std 10.33, range [46.12, 92.88]

Organism: NCBI:txid1448320

Sequence (79 aa):
QRVFSSRTPKNDAKSNLLSGKGSVIDRKHELILQANKNTVNAGLKAAAAEDSHKIWAKILVNPGNPDENQAAEDLPYIL